Protein AF-A0A101UEK2-F1 (afdb_monomer_lite)

Foldseek 3Di:
DDWDACVVVVQRQWIWDWDDVVTDTDIDGDDDLLVLLVDPDDDDPPDDDPCSNVVSVCVRPVNVVVPDDDDPDDDDDD

Structure (mmCIF, N/CA/C/O backbone):
data_AF-A0A101UEK2-F1
#
_entry.id   AF-A0A101UEK2-F1
#
loop_
_atom_site.group_PDB
_atom_site.id
_atom_site.type_symbol
_atom_site.label_atom_id
_atom_site.label_alt_id
_atom_site.label_comp_id
_atom_site.label_asym_id
_atom_site.label_entity_id
_atom_site.label_seq_id
_atom_site.pdbx_PDB_ins_code
_atom_site.Cartn_x
_atom_site.Cartn_y
_atom_site.Cartn_z
_atom_site.occupancy
_atom_site.B_iso_or_equiv
_atom_site.auth_seq_id
_atom_site.auth_comp_id
_atom_site.auth_asym_id
_atom_site.auth_atom_id
_atom_site.pdbx_PDB_model_num
ATOM 1 N N . MET A 1 1 ? 5.321 -8.448 -19.243 1.00 80.88 1 MET A N 1
ATOM 2 C CA . MET A 1 1 ? 5.173 -8.085 -17.820 1.00 80.88 1 MET A CA 1
ATOM 3 C C . MET A 1 1 ? 6.524 -8.267 -17.160 1.00 80.88 1 MET A C 1
ATOM 5 O O . MET A 1 1 ? 7.150 -9.294 -17.399 1.00 80.88 1 MET A O 1
ATOM 9 N N . ALA A 1 2 ? 6.975 -7.279 -16.394 1.00 91.06 2 ALA A N 1
ATOM 10 C CA . ALA A 1 2 ? 8.178 -7.362 -15.566 1.00 91.06 2 ALA A CA 1
ATOM 11 C C . ALA A 1 2 ? 7.8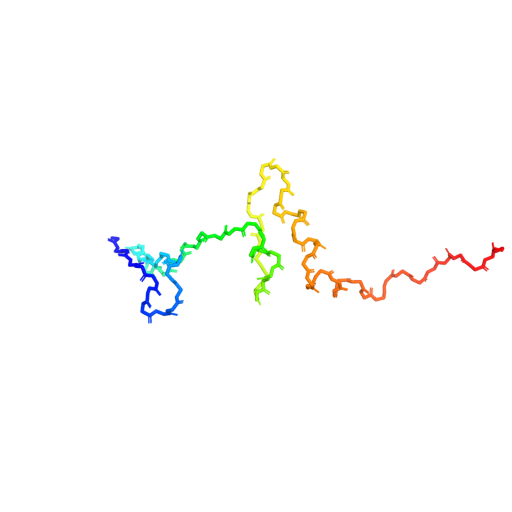22 -6.919 -14.142 1.00 91.06 2 ALA A C 1
ATOM 13 O O . ALA A 1 2 ? 6.968 -6.045 -13.990 1.00 91.06 2 ALA A O 1
ATOM 14 N N . GLY A 1 3 ? 8.439 -7.537 -13.134 1.00 92.31 3 GLY A N 1
ATOM 15 C CA . GLY A 1 3 ? 8.187 -7.262 -11.720 1.00 92.31 3 GLY A CA 1
ATOM 16 C C . GLY A 1 3 ? 9.493 -7.167 -10.937 1.00 92.31 3 GLY A C 1
ATOM 17 O O . GLY A 1 3 ? 10.404 -7.963 -11.166 1.00 92.31 3 GLY A O 1
ATOM 18 N N . PHE A 1 4 ? 9.572 -6.196 -10.032 1.00 94.44 4 PHE A N 1
ATOM 19 C CA . PHE A 1 4 ? 10.743 -5.895 -9.214 1.00 94.44 4 PHE A CA 1
ATOM 20 C C . PHE A 1 4 ? 10.303 -5.612 -7.781 1.00 94.44 4 PHE A C 1
ATOM 22 O O . PHE A 1 4 ? 9.191 -5.146 -7.546 1.00 94.44 4 PHE A O 1
ATOM 29 N N . THR A 1 5 ? 11.170 -5.884 -6.818 1.00 95.50 5 THR A N 1
ATOM 30 C CA . THR A 1 5 ? 10.929 -5.546 -5.417 1.00 95.50 5 THR A CA 1
ATOM 31 C C . THR A 1 5 ? 11.451 -4.129 -5.106 1.00 95.50 5 THR A C 1
ATOM 33 O O . THR A 1 5 ? 12.311 -3.585 -5.811 1.00 95.50 5 THR A O 1
ATOM 36 N N . GLY A 1 6 ? 10.873 -3.469 -4.100 1.00 94.19 6 GLY A N 1
ATOM 37 C CA . GLY A 1 6 ? 11.110 -2.056 -3.779 1.00 94.19 6 GLY A CA 1
ATOM 38 C C . GLY A 1 6 ? 12.390 -1.748 -2.987 1.00 94.19 6 GLY A C 1
ATOM 39 O O . GLY A 1 6 ? 12.544 -0.644 -2.471 1.00 94.19 6 GLY A O 1
ATOM 40 N N . GLU A 1 7 ? 13.340 -2.677 -2.893 1.00 95.44 7 GLU A N 1
ATOM 41 C CA . GLU A 1 7 ? 14.565 -2.554 -2.087 1.00 95.44 7 GLU A CA 1
ATOM 42 C C . GLU A 1 7 ? 15.377 -1.312 -2.477 1.00 95.44 7 GLU A C 1
ATOM 44 O O . GLU A 1 7 ? 15.843 -0.569 -1.618 1.00 95.44 7 GLU A O 1
ATOM 49 N N . HIS A 1 8 ? 15.489 -1.046 -3.778 1.00 93.56 8 HIS A N 1
ATOM 50 C CA . HIS A 1 8 ? 16.183 0.114 -4.345 1.00 93.56 8 HIS A CA 1
ATOM 51 C C . HIS A 1 8 ? 15.557 1.478 -3.998 1.00 93.56 8 HIS A C 1
ATOM 53 O O . HIS A 1 8 ? 16.239 2.495 -4.107 1.00 93.56 8 HIS A O 1
ATOM 59 N N . VAL A 1 9 ? 14.289 1.507 -3.571 1.00 91.06 9 VAL A N 1
ATOM 60 C CA . VAL A 1 9 ? 13.579 2.718 -3.115 1.00 91.06 9 VAL A CA 1
ATOM 61 C C . VAL A 1 9 ? 13.347 2.724 -1.601 1.00 91.06 9 VAL A C 1
ATOM 63 O O . VAL A 1 9 ? 12.652 3.593 -1.083 1.00 91.06 9 VAL A O 1
ATOM 66 N N . GLY A 1 10 ? 13.932 1.766 -0.872 1.00 92.81 10 GLY A N 1
ATOM 67 C CA . GLY A 1 10 ? 13.820 1.673 0.584 1.00 92.81 10 GLY A CA 1
ATOM 68 C C . GLY A 1 10 ? 12.472 1.152 1.097 1.00 92.81 10 GLY A C 1
ATOM 69 O O . GLY A 1 10 ? 12.240 1.179 2.303 1.00 92.81 10 GLY A O 1
ATOM 70 N N . GLU A 1 11 ? 11.598 0.648 0.221 1.00 91.69 11 GLU A N 1
ATOM 71 C CA . GLU A 1 11 ? 10.314 0.050 0.599 1.00 91.69 11 GLU A CA 1
ATO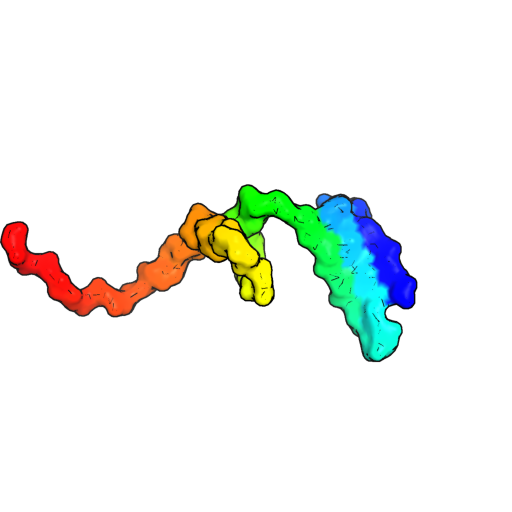M 72 C C . GLU A 1 11 ? 10.251 -1.412 0.1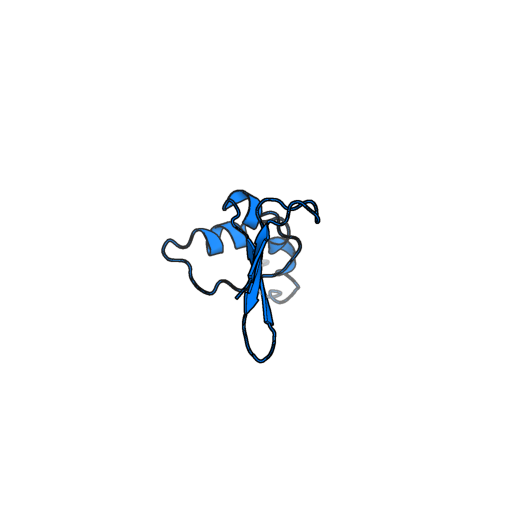24 1.00 91.69 11 GLU A C 1
ATOM 74 O O . GLU A 1 11 ? 9.645 -1.719 -0.902 1.00 91.69 11 GLU A O 1
ATOM 79 N N . PRO A 1 12 ? 10.866 -2.351 0.867 1.00 91.12 12 PRO A N 1
ATOM 80 C CA . PRO A 1 12 ? 10.945 -3.759 0.469 1.00 91.12 12 PRO A CA 1
ATOM 81 C C . PRO A 1 12 ? 9.580 -4.469 0.434 1.00 91.12 12 PRO A C 1
ATOM 83 O O . PRO A 1 12 ? 9.483 -5.593 -0.051 1.00 91.12 12 PRO A O 1
ATOM 86 N N . ARG A 1 13 ? 8.510 -3.849 0.957 1.00 91.62 13 ARG A N 1
ATOM 87 C CA . ARG A 1 13 ? 7.145 -4.406 0.914 1.00 91.62 13 ARG A CA 1
ATOM 88 C C . ARG A 1 13 ? 6.395 -4.071 -0.377 1.00 91.62 13 ARG A C 1
ATOM 90 O O . ARG A 1 13 ? 5.293 -4.586 -0.572 1.00 91.62 13 ARG A O 1
ATOM 97 N N . VAL A 1 14 ? 6.939 -3.183 -1.211 1.00 93.38 14 VAL A N 1
ATOM 98 C CA . VAL A 1 14 ? 6.362 -2.836 -2.514 1.00 93.38 14 VAL A CA 1
ATOM 99 C C . VAL A 1 14 ? 6.891 -3.785 -3.585 1.00 93.38 14 VAL A C 1
ATOM 101 O O . VAL A 1 14 ? 8.088 -4.052 -3.677 1.00 93.38 14 VAL A O 1
ATOM 104 N N . ILE A 1 15 ? 5.976 -4.260 -4.422 1.00 95.69 15 ILE A N 1
ATOM 105 C CA . ILE A 1 15 ? 6.253 -4.927 -5.687 1.00 95.69 15 ILE A CA 1
ATOM 106 C C . ILE A 1 15 ? 5.902 -3.949 -6.802 1.00 95.69 15 ILE A C 1
ATOM 108 O O . ILE A 1 15 ? 4.738 -3.597 -6.982 1.00 95.69 15 ILE A O 1
ATOM 112 N N . ILE A 1 16 ? 6.908 -3.559 -7.569 1.00 95.81 16 ILE A N 1
ATOM 113 C CA . ILE A 1 16 ? 6.782 -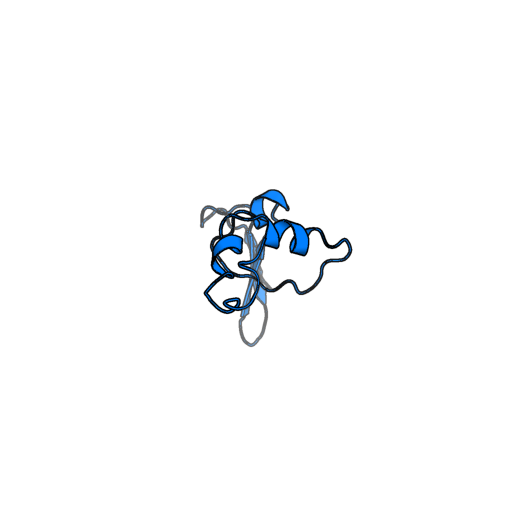2.682 -8.725 1.00 95.81 16 ILE A CA 1
ATOM 114 C C . ILE A 1 16 ? 6.565 -3.531 -9.971 1.00 95.81 16 ILE A C 1
ATOM 116 O O . ILE A 1 16 ? 7.378 -4.402 -10.281 1.00 95.81 16 ILE A O 1
ATOM 120 N N . THR A 1 17 ? 5.488 -3.279 -10.711 1.00 96.12 17 THR A N 1
ATOM 121 C CA . THR A 1 17 ? 5.123 -4.053 -11.902 1.00 96.12 17 THR A CA 1
ATOM 122 C C . THR A 1 17 ? 4.887 -3.157 -13.111 1.00 96.12 17 THR A C 1
ATOM 124 O O . THR A 1 17 ? 4.136 -2.188 -13.053 1.00 96.12 17 THR A O 1
ATOM 127 N N . LEU A 1 18 ? 5.472 -3.537 -14.250 1.00 95.94 18 LEU A N 1
ATOM 128 C CA . LEU A 1 18 ? 5.207 -2.920 -15.549 1.00 95.94 18 LEU A CA 1
ATOM 129 C C . LEU A 1 18 ? 4.267 -3.807 -16.386 1.00 95.94 18 LEU A C 1
ATOM 131 O O . LEU A 1 18 ? 4.608 -4.950 -16.729 1.00 95.94 18 LEU A O 1
ATOM 135 N N . VAL A 1 19 ? 3.086 -3.279 -16.724 1.00 95.44 19 VAL A N 1
ATOM 136 C CA . VAL A 1 19 ? 1.994 -3.976 -17.438 1.00 95.44 19 VAL A CA 1
ATOM 137 C C . VAL A 1 19 ? 1.599 -3.182 -18.689 1.00 95.44 19 VAL A C 1
ATOM 139 O O . VAL A 1 19 ? 1.685 -1.964 -18.675 1.00 95.44 19 VAL A O 1
ATOM 142 N N . GLY A 1 20 ? 1.168 -3.831 -19.775 1.00 91.25 20 GLY A N 1
ATOM 143 C CA . GLY A 1 20 ? 0.713 -3.137 -20.994 1.00 91.25 20 GLY A CA 1
ATOM 144 C C . GLY A 1 20 ? 1.451 -3.546 -22.266 1.00 91.25 20 GLY A C 1
ATOM 145 O O . GLY A 1 20 ? 2.401 -4.334 -22.192 1.00 91.25 20 GLY A O 1
ATOM 146 N N . PRO A 1 21 ? 0.969 -3.096 -23.443 1.00 91.19 21 PRO A N 1
ATOM 147 C CA . PRO A 1 21 ? 0.661 -1.693 -23.798 1.00 91.19 21 PRO A CA 1
ATOM 148 C C . PRO A 1 21 ? -0.773 -1.179 -23.493 1.00 91.19 21 PRO A C 1
ATOM 150 O O . PRO A 1 21 ? -1.706 -1.978 -23.553 1.00 91.19 21 PRO A O 1
ATOM 153 N N . PRO A 1 22 ? -0.976 0.144 -23.252 1.00 91.19 22 PRO A N 1
ATOM 154 C CA . PRO A 1 22 ? 0.056 1.160 -23.002 1.00 91.19 22 PRO A CA 1
ATOM 155 C C . PRO A 1 22 ? 0.820 0.840 -21.715 1.00 91.19 22 PRO A C 1
ATOM 157 O O . PRO A 1 22 ? 0.280 0.180 -20.835 1.00 91.19 22 PRO A O 1
ATOM 160 N N . LEU A 1 23 ? 2.090 1.241 -21.630 1.00 94.88 23 LEU A N 1
ATOM 161 C CA . LEU A 1 23 ? 2.930 0.902 -20.481 1.00 94.88 23 LEU A CA 1
ATOM 162 C C . LEU A 1 23 ? 2.382 1.568 -19.208 1.00 94.88 23 LEU A C 1
ATOM 164 O O . LEU A 1 23 ? 2.358 2.791 -19.108 1.00 94.88 23 LEU A O 1
ATOM 168 N N . LEU A 1 24 ? 1.965 0.749 -18.247 1.00 96.38 24 LEU A N 1
ATOM 169 C CA . LEU A 1 24 ? 1.481 1.135 -16.929 1.00 96.38 24 LEU A CA 1
ATOM 170 C C . LEU A 1 24 ? 2.499 0.729 -15.869 1.00 96.38 24 LEU A C 1
ATOM 172 O O . LEU A 1 24 ? 2.998 -0.398 -15.875 1.00 96.38 24 LEU A O 1
ATOM 176 N N . HIS A 1 25 ? 2.754 1.649 -14.946 1.00 95.25 25 HIS A N 1
ATOM 177 C CA . HIS A 1 25 ? 3.515 1.420 -13.728 1.00 95.25 25 HIS A CA 1
ATOM 178 C C . HIS A 1 25 ? 2.521 1.153 -12.595 1.00 95.25 25 HIS A C 1
ATOM 180 O O . HIS A 1 25 ? 1.678 2.002 -12.310 1.00 95.25 25 HIS A O 1
ATOM 186 N N . VAL A 1 26 ? 2.568 -0.046 -12.019 1.00 94.81 26 VAL A N 1
ATOM 187 C CA . VAL A 1 26 ? 1.637 -0.499 -10.982 1.00 94.81 26 VAL A CA 1
ATOM 188 C C . VAL A 1 26 ? 2.422 -0.988 -9.777 1.00 94.81 26 VAL A C 1
ATOM 190 O O . VAL A 1 26 ? 3.172 -1.959 -9.885 1.00 94.81 26 VAL A O 1
ATOM 193 N N . ASP A 1 27 ? 2.173 -0.367 -8.630 1.00 94.44 27 ASP A N 1
ATOM 194 C CA . ASP A 1 27 ? 2.773 -0.754 -7.360 1.00 94.44 27 ASP A CA 1
ATOM 195 C C . ASP A 1 27 ? 1.772 -1.545 -6.522 1.00 94.44 27 ASP A C 1
ATOM 197 O O . ASP A 1 27 ? 0.645 -1.112 -6.277 1.00 94.44 27 ASP A O 1
ATOM 201 N N . PHE A 1 28 ? 2.197 -2.711 -6.049 1.00 93.44 28 PHE A N 1
ATOM 202 C CA . PHE A 1 28 ? 1.460 -3.497 -5.070 1.00 93.44 28 PHE A CA 1
ATOM 203 C C . PHE A 1 28 ? 2.197 -3.470 -3.742 1.00 93.44 28 PHE A C 1
ATOM 205 O O . PHE A 1 28 ? 3.314 -3.972 -3.633 1.00 93.44 28 PHE A O 1
ATOM 212 N N . LYS A 1 29 ? 1.554 -2.916 -2.715 1.00 90.69 29 LYS A N 1
ATOM 213 C CA . LYS A 1 29 ? 2.100 -2.858 -1.361 1.00 90.69 29 LYS A CA 1
ATOM 214 C C . LYS A 1 29 ? 1.285 -3.726 -0.418 1.00 90.69 29 LYS A C 1
ATOM 216 O O . LYS A 1 29 ? 0.075 -3.551 -0.295 1.00 90.69 29 LYS A O 1
ATOM 221 N N . PHE A 1 30 ? 1.960 -4.613 0.303 1.00 89.62 30 PHE A N 1
ATOM 222 C CA . PHE A 1 30 ? 1.351 -5.343 1.411 1.00 89.62 30 PHE A CA 1
ATOM 223 C C . PHE A 1 30 ? 1.674 -4.626 2.721 1.00 89.62 30 PHE A C 1
ATOM 225 O O . PHE A 1 30 ? 2.836 -4.489 3.103 1.00 89.62 30 PHE A O 1
ATOM 232 N N . VAL A 1 31 ? 0.638 -4.161 3.413 1.00 87.81 31 VAL A N 1
ATOM 233 C CA . VAL A 1 31 ? 0.759 -3.472 4.703 1.00 87.81 31 VAL A CA 1
ATOM 234 C C . VAL A 1 31 ? -0.035 -4.204 5.774 1.00 87.81 31 VAL A C 1
ATOM 236 O O . VAL A 1 31 ? -1.002 -4.909 5.482 1.00 87.81 31 VAL A O 1
ATOM 239 N N . ARG A 1 32 ? 0.366 -4.038 7.036 1.00 88.38 32 ARG A N 1
ATOM 240 C CA . ARG A 1 32 ? -0.477 -4.439 8.167 1.00 88.38 32 ARG A CA 1
ATOM 241 C C . ARG A 1 32 ? -1.618 -3.438 8.309 1.00 88.38 32 ARG A C 1
ATOM 243 O O . ARG A 1 32 ? -1.438 -2.265 8.002 1.00 88.38 32 ARG A O 1
ATOM 250 N N . ALA A 1 33 ? -2.757 -3.872 8.846 1.00 86.25 33 ALA A N 1
ATOM 251 C CA . ALA A 1 33 ? -3.868 -2.962 9.134 1.00 86.25 33 ALA A CA 1
ATOM 252 C C . ALA A 1 33 ? -3.425 -1.796 10.039 1.00 86.25 33 ALA A C 1
ATOM 254 O O . ALA A 1 33 ? -3.768 -0.656 9.769 1.00 86.25 33 ALA A O 1
ATOM 255 N N . SER A 1 34 ? -2.567 -2.040 11.036 1.00 85.06 34 SER A N 1
ATOM 256 C CA . SER A 1 34 ? -1.983 -0.972 11.866 1.00 85.06 34 SER A CA 1
ATOM 257 C C . SER A 1 34 ? -1.290 0.120 11.046 1.00 85.06 34 SER A C 1
ATOM 259 O O . SER A 1 34 ? -1.453 1.301 11.330 1.00 85.06 34 SER A O 1
ATOM 261 N N . ASP A 1 35 ? -0.569 -0.279 9.999 1.00 85.62 35 ASP A N 1
ATOM 262 C CA . ASP A 1 35 ? 0.202 0.620 9.141 1.00 85.62 35 ASP A CA 1
ATOM 263 C C . ASP A 1 35 ? -0.724 1.384 8.164 1.00 85.62 35 ASP A C 1
ATOM 265 O O . ASP A 1 35 ? -0.318 2.382 7.591 1.00 85.62 35 ASP A O 1
ATOM 269 N N . PHE A 1 36 ? -1.976 0.941 7.975 1.00 86.56 36 PHE A N 1
ATOM 270 C CA . PHE A 1 36 ? -2.999 1.659 7.198 1.00 86.56 36 PHE A CA 1
ATOM 271 C C . PHE A 1 36 ? -3.621 2.827 7.984 1.00 86.56 36 PHE A C 1
ATOM 273 O O . PHE A 1 36 ? -4.090 3.803 7.395 1.00 86.56 36 PHE A O 1
ATOM 280 N N . ALA A 1 37 ? -3.620 2.755 9.321 1.00 84.19 37 ALA A N 1
ATOM 281 C CA . ALA A 1 37 ? -4.043 3.872 10.170 1.00 84.19 37 ALA A CA 1
ATOM 282 C C . ALA A 1 37 ? -3.070 5.056 10.045 1.00 84.19 37 ALA A C 1
ATOM 284 O O . ALA A 1 37 ? -3.489 6.215 9.982 1.00 84.19 37 ALA A O 1
ATOM 285 N N . GLU A 1 38 ? -1.774 4.742 9.995 1.00 81.88 38 GLU A N 1
ATOM 286 C CA . GLU A 1 38 ? -0.669 5.676 9.799 1.00 81.88 38 GLU A CA 1
ATOM 287 C C . GLU A 1 38 ? -0.398 5.862 8.303 1.00 81.88 38 GLU A C 1
ATOM 289 O O . GLU A 1 38 ? 0.505 5.278 7.710 1.00 81.88 38 GLU A O 1
ATOM 294 N N . ARG A 1 39 ? -1.239 6.675 7.669 1.00 78.06 39 ARG A N 1
ATOM 295 C CA . ARG A 1 39 ? -1.178 6.931 6.228 1.00 78.06 39 ARG A CA 1
ATOM 296 C C . ARG A 1 39 ? -0.511 8.266 5.918 1.00 78.06 39 ARG A C 1
ATOM 298 O O . ARG A 1 39 ? -0.636 9.214 6.687 1.00 78.06 39 ARG A O 1
ATOM 305 N N . THR A 1 40 ? 0.181 8.339 4.783 1.00 78.88 40 THR A N 1
ATOM 306 C CA . THR A 1 40 ? 0.662 9.596 4.171 1.00 78.88 40 THR A CA 1
ATOM 307 C C . THR A 1 40 ? -0.285 10.076 3.069 1.00 78.88 40 THR A C 1
ATOM 309 O O . THR A 1 40 ? -0.364 11.269 2.799 1.00 78.88 40 THR A O 1
ATOM 312 N N . GLU A 1 41 ? -1.022 9.147 2.465 1.00 79.19 41 GLU A N 1
ATOM 313 C CA . GLU A 1 41 ? -1.967 9.364 1.370 1.00 79.19 41 GLU A CA 1
ATOM 314 C C . GLU A 1 41 ? -3.415 9.084 1.808 1.00 79.19 41 GLU A C 1
ATOM 316 O O . GLU A 1 41 ? -3.649 8.533 2.888 1.00 79.19 41 GLU A O 1
ATOM 321 N N . ASP A 1 42 ? -4.380 9.470 0.967 1.00 83.31 42 ASP A N 1
ATOM 322 C CA . ASP A 1 42 ? -5.821 9.285 1.179 1.00 83.31 42 ASP A CA 1
ATOM 323 C C . ASP A 1 42 ? -6.376 8.215 0.204 1.00 83.31 42 ASP A C 1
ATOM 325 O O . ASP A 1 42 ? -6.874 8.561 -0.869 1.00 83.31 42 ASP A O 1
ATOM 329 N N . PRO A 1 43 ? -6.189 6.905 0.483 1.00 86.62 43 PRO A N 1
ATOM 330 C CA . PRO A 1 43 ? -6.600 5.844 -0.430 1.00 86.62 43 PRO A CA 1
ATOM 331 C C . PRO A 1 43 ? -8.105 5.559 -0.383 1.00 86.62 43 PRO A C 1
ATOM 333 O O . PRO A 1 43 ? -8.738 5.559 0.672 1.00 86.62 43 PRO A O 1
ATOM 336 N N . GLU A 1 44 ? -8.654 5.161 -1.529 1.00 89.75 44 GLU A N 1
ATOM 337 C CA . GLU A 1 44 ? -10.017 4.638 -1.623 1.00 89.75 44 GLU A CA 1
ATOM 338 C C . GLU A 1 44 ? -10.076 3.138 -1.290 1.00 89.75 44 GLU A C 1
ATOM 340 O O . GLU A 1 44 ? -9.309 2.319 -1.809 1.00 89.75 44 GLU A O 1
ATOM 345 N N . ILE A 1 45 ? -11.035 2.746 -0.447 1.00 90.88 45 ILE A N 1
ATOM 346 C CA . ILE A 1 45 ? -11.274 1.337 -0.115 1.00 90.88 45 ILE A CA 1
ATOM 347 C C . ILE A 1 45 ? -12.137 0.704 -1.211 1.00 90.88 45 ILE A C 1
ATOM 349 O O . ILE A 1 45 ? -13.358 0.832 -1.214 1.00 90.88 45 ILE A O 1
ATOM 353 N N . LEU A 1 46 ? -11.503 -0.044 -2.116 1.00 94.44 46 LEU A N 1
ATOM 354 C CA . LEU A 1 46 ? -12.216 -0.778 -3.170 1.00 94.44 46 LEU A CA 1
ATOM 355 C C . LEU A 1 46 ? -12.931 -2.034 -2.649 1.00 94.44 46 LEU A C 1
ATOM 357 O O . LEU A 1 46 ? -13.940 -2.463 -3.209 1.00 94.44 46 LEU A O 1
ATOM 361 N N . ARG A 1 47 ? -12.391 -2.668 -1.599 1.00 93.38 47 ARG A N 1
ATOM 362 C CA . ARG A 1 47 ? -12.960 -3.881 -0.999 1.00 93.38 47 ARG A CA 1
ATOM 363 C C . ARG A 1 47 ? -12.542 -4.039 0.458 1.00 93.38 47 ARG A C 1
ATOM 365 O O . ARG A 1 47 ? -11.356 -4.073 0.760 1.00 93.38 47 ARG A O 1
ATOM 372 N N . ASP A 1 48 ? -13.524 -4.267 1.322 1.00 94.88 48 ASP A N 1
ATOM 373 C CA . ASP A 1 48 ? -13.330 -4.582 2.737 1.00 94.88 48 ASP A CA 1
ATOM 374 C C . ASP A 1 48 ? -14.441 -5.538 3.187 1.00 94.88 48 ASP A C 1
ATOM 376 O O . ASP A 1 48 ? -15.611 -5.166 3.218 1.00 94.88 48 ASP A O 1
ATOM 380 N N . ARG A 1 49 ? -14.103 -6.809 3.435 1.00 94.19 49 ARG A N 1
ATOM 381 C CA . ARG A 1 49 ? -15.114 -7.839 3.744 1.00 94.19 49 ARG A CA 1
ATOM 382 C C . ARG A 1 49 ? -15.625 -7.746 5.176 1.00 94.19 49 ARG A C 1
ATOM 384 O O . ARG A 1 49 ? -16.805 -7.979 5.405 1.00 94.19 49 ARG A O 1
ATOM 391 N N . ASP A 1 50 ? -14.728 -7.421 6.100 1.00 94.31 50 ASP A N 1
ATOM 392 C CA . ASP A 1 50 ? -14.965 -7.50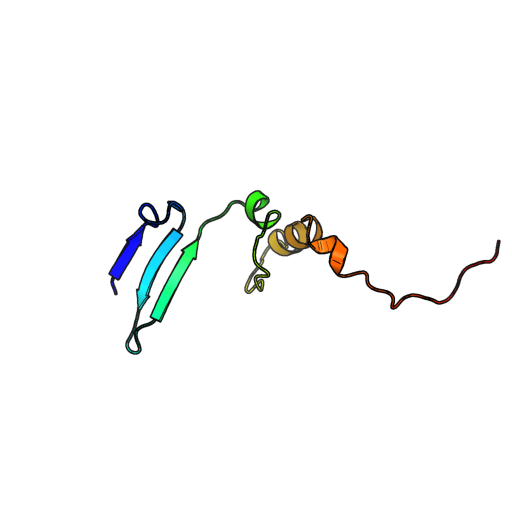0 7.544 1.00 94.31 50 ASP A CA 1
ATOM 393 C C . ASP A 1 50 ? -15.030 -6.099 8.186 1.00 94.31 50 ASP A C 1
ATOM 395 O O . ASP A 1 50 ? -15.131 -5.960 9.404 1.00 94.31 50 ASP A O 1
ATOM 399 N N . GLY A 1 51 ? -14.956 -5.042 7.369 1.00 93.06 51 GLY A N 1
ATOM 400 C CA . GLY A 1 51 ? -15.001 -3.647 7.806 1.00 93.06 51 GLY A CA 1
ATOM 401 C C . GLY A 1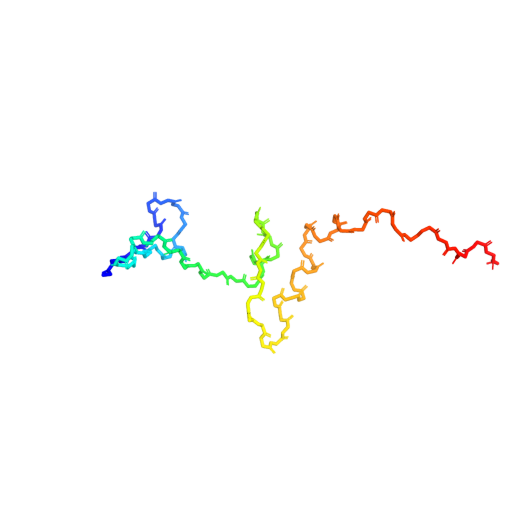 51 ? -13.732 -3.183 8.523 1.00 93.06 51 GLY A C 1
ATOM 402 O O . GLY A 1 51 ? -13.747 -2.129 9.160 1.00 93.06 51 GLY A O 1
ATOM 403 N N . LEU A 1 52 ? -12.654 -3.973 8.507 1.00 92.06 52 LEU A N 1
ATOM 404 C CA . LEU A 1 52 ? -11.444 -3.690 9.279 1.00 92.06 52 LEU A CA 1
ATOM 405 C C . LEU A 1 52 ? -10.712 -2.459 8.738 1.00 92.06 52 LEU A C 1
ATOM 407 O O . LEU A 1 52 ? -10.221 -1.652 9.527 1.00 92.06 52 LEU A O 1
ATOM 411 N N . LEU A 1 53 ? -10.651 -2.287 7.416 1.00 90.25 53 LEU A N 1
ATOM 412 C CA . LEU A 1 53 ? -9.975 -1.144 6.802 1.00 90.25 53 LEU A CA 1
ATOM 413 C C . LEU A 1 53 ? -10.761 0.139 7.066 1.00 90.25 53 LEU A C 1
ATOM 415 O O . LEU A 1 53 ? -10.174 1.133 7.485 1.00 90.25 53 LEU A O 1
ATOM 419 N N . ALA A 1 54 ? -12.087 0.099 6.924 1.00 90.00 54 ALA A N 1
ATOM 420 C CA . ALA A 1 54 ? -12.956 1.239 7.215 1.00 90.00 54 ALA A CA 1
ATOM 421 C C . ALA A 1 54 ? -12.912 1.657 8.698 1.00 90.00 54 ALA A C 1
ATOM 423 O O . ALA A 1 54 ? -12.853 2.844 9.012 1.00 90.00 54 ALA A O 1
ATOM 424 N N . GLN A 1 55 ? -12.881 0.704 9.633 1.00 89.81 55 GLN A N 1
ATOM 425 C CA . GLN A 1 55 ? -12.714 1.004 11.062 1.00 89.81 55 GLN A CA 1
ATOM 426 C C . GLN A 1 55 ? -11.340 1.618 11.361 1.00 89.81 55 GLN A C 1
ATOM 428 O O . GLN A 1 55 ? -11.226 2.625 12.066 1.00 89.81 55 GLN A O 1
ATOM 433 N N . THR A 1 56 ? -10.288 1.031 10.789 1.00 88.31 56 THR A N 1
ATOM 434 C CA . THR A 1 56 ? -8.915 1.526 10.929 1.00 88.31 56 THR A CA 1
ATOM 435 C C . THR A 1 56 ? -8.781 2.949 10.382 1.00 88.31 56 THR A C 1
ATOM 437 O O . THR A 1 56 ? -8.151 3.806 11.003 1.00 88.31 56 THR A O 1
ATOM 440 N N . TRP A 1 57 ? -9.446 3.230 9.261 1.00 84.81 57 TRP A N 1
ATOM 441 C CA . TRP A 1 57 ? -9.483 4.539 8.620 1.00 84.81 57 TRP A CA 1
ATOM 442 C C . TRP A 1 57 ? -9.947 5.659 9.553 1.00 84.81 57 TRP A C 1
ATOM 444 O O . TRP A 1 57 ? -9.317 6.721 9.603 1.00 84.81 57 TRP A O 1
ATOM 454 N N . LEU A 1 58 ? -11.026 5.393 10.297 1.00 82.62 58 LEU A N 1
ATOM 455 C CA . LEU A 1 58 ? -11.658 6.318 11.240 1.00 82.62 58 LEU A CA 1
ATOM 456 C C . LEU A 1 58 ? -10.824 6.552 12.505 1.00 82.62 58 LEU A C 1
ATOM 458 O O . LEU A 1 58 ? -11.014 7.560 13.178 1.00 82.62 58 LEU A O 1
ATOM 462 N N . THR A 1 59 ? -9.899 5.649 12.825 1.00 78.44 59 THR A N 1
ATOM 463 C CA . THR A 1 59 ? -9.096 5.710 14.058 1.00 78.44 59 THR A CA 1
ATOM 464 C C . THR A 1 59 ? -7.731 6.380 13.842 1.00 78.44 59 THR A C 1
ATOM 466 O O . THR A 1 59 ? -7.073 6.770 14.804 1.00 78.44 59 THR A O 1
ATOM 469 N N . GLY A 1 60 ? -7.289 6.535 12.589 1.00 73.25 60 GLY A N 1
ATOM 470 C CA . GLY A 1 60 ? -6.009 7.170 12.266 1.00 73.25 60 GLY A CA 1
ATOM 471 C C . GLY A 1 60 ? -5.971 8.670 12.606 1.00 73.25 60 GLY A C 1
ATOM 472 O O . GLY A 1 60 ? -7.002 9.336 12.554 1.00 73.25 60 GLY A O 1
ATOM 473 N N . PRO A 1 61 ? -4.789 9.253 12.879 1.00 66.06 61 PRO A N 1
ATOM 474 C CA . PRO A 1 61 ? -4.642 10.659 13.283 1.00 66.06 61 PRO A CA 1
ATOM 475 C C . PRO A 1 61 ? -5.189 11.669 12.258 1.00 66.06 61 PRO A C 1
ATOM 477 O O . PRO A 1 61 ? -5.507 12.801 12.615 1.00 66.06 61 PRO A O 1
ATOM 480 N N . GLN A 1 62 ? -5.340 11.263 10.994 1.00 66.56 62 GLN A N 1
ATOM 481 C CA . GLN A 1 62 ? -5.902 12.097 9.930 1.00 66.56 62 GLN A CA 1
ATOM 482 C C . GLN A 1 62 ? -7.446 12.137 9.898 1.00 66.56 62 GLN A C 1
ATOM 484 O O . GLN A 1 62 ? -8.010 12.975 9.198 1.00 66.56 62 GLN A O 1
ATOM 489 N N . SER A 1 63 ? -8.155 11.278 10.646 1.00 61.34 63 SER A N 1
ATOM 490 C CA . SER A 1 63 ? -9.630 11.216 10.629 1.00 61.34 63 SER A CA 1
ATOM 491 C C . SER A 1 63 ? -10.312 12.399 11.332 1.00 61.34 63 SER A C 1
ATOM 493 O O . SER A 1 63 ? -11.460 12.726 11.032 1.00 61.34 63 SER A O 1
ATOM 495 N N . LEU A 1 64 ? -9.596 13.084 12.229 1.00 56.31 64 LEU A N 1
ATOM 496 C CA . LEU A 1 64 ? -10.094 14.224 13.008 1.00 56.31 64 LEU A CA 1
ATOM 497 C C . LEU A 1 64 ? -10.274 15.510 12.179 1.00 56.31 64 LEU A C 1
ATOM 499 O O . LEU A 1 64 ? -10.977 16.418 12.615 1.00 56.31 64 LEU A O 1
ATOM 503 N N . ASN A 1 65 ? -9.706 15.586 10.971 1.00 54.16 65 ASN A N 1
ATOM 504 C CA . ASN A 1 65 ? -9.770 16.784 10.123 1.00 54.16 65 ASN A CA 1
ATOM 505 C C . ASN A 1 65 ? -11.067 16.911 9.299 1.00 54.16 65 ASN A C 1
ATOM 507 O O . ASN A 1 65 ? -11.245 17.903 8.595 1.00 54.16 65 ASN A O 1
ATOM 511 N N . VAL A 1 66 ? -11.992 15.946 9.386 1.00 54.94 66 VAL A N 1
ATOM 512 C CA . VAL A 1 66 ? -13.264 15.969 8.632 1.00 54.94 66 VAL A CA 1
ATOM 513 C C . VAL A 1 66 ? -14.375 16.739 9.375 1.00 54.94 66 VAL A C 1
ATOM 515 O O . VAL A 1 66 ? -15.364 17.145 8.768 1.00 54.94 66 VAL A O 1
ATOM 518 N N . ALA A 1 67 ? -14.214 17.035 10.670 1.00 49.25 67 ALA A N 1
ATOM 519 C CA . ALA A 1 67 ? -15.208 17.760 11.471 1.00 49.25 67 ALA A CA 1
ATOM 520 C C . ALA A 1 67 ? -15.016 19.298 11.431 1.00 49.25 67 ALA A C 1
ATOM 522 O O . ALA A 1 67 ? -14.790 19.941 12.454 1.00 49.25 67 ALA A O 1
ATOM 523 N N . GLY A 1 68 ? -15.101 19.897 10.237 1.00 43.12 68 GLY A N 1
ATOM 524 C CA . GLY A 1 68 ? -15.256 21.351 10.039 1.00 43.12 68 GLY A CA 1
ATOM 525 C C . GLY A 1 68 ? -16.722 21.813 10.182 1.00 43.12 68 GLY A C 1
ATOM 526 O O . GLY A 1 68 ? -17.631 20.987 10.111 1.00 43.12 68 GLY A O 1
ATOM 527 N N . PRO A 1 69 ? -16.993 23.114 10.407 1.00 47.88 69 PRO A N 1
ATOM 528 C CA . PRO A 1 69 ? -18.177 23.608 11.115 1.00 47.88 69 PRO A CA 1
ATOM 529 C C . PRO A 1 69 ? -19.451 23.530 10.267 1.00 47.88 69 PRO A C 1
ATOM 531 O O . PRO A 1 69 ? -19.776 24.467 9.549 1.00 47.88 69 PRO A O 1
ATOM 534 N N . GLN A 1 70 ? -20.192 22.427 10.371 1.00 55.41 70 GLN A N 1
ATOM 535 C CA . GLN A 1 70 ? -21.533 22.300 9.778 1.00 55.41 70 GLN A CA 1
ATOM 536 C C . GLN A 1 70 ? -22.599 21.823 10.775 1.00 55.41 70 GLN A C 1
ATOM 538 O O . GLN A 1 70 ? -23.699 21.459 10.375 1.00 55.41 70 GLN A O 1
ATOM 543 N N . ASN A 1 71 ? -22.319 21.841 12.083 1.00 45.19 71 ASN A N 1
ATOM 544 C CA . ASN A 1 71 ? -23.330 21.527 13.094 1.00 45.19 71 ASN A CA 1
ATOM 545 C C . ASN A 1 71 ? -23.380 22.602 14.184 1.00 45.19 71 ASN A C 1
ATOM 547 O O . ASN A 1 71 ? -22.980 22.402 15.328 1.00 45.19 71 ASN A O 1
ATOM 551 N N . MET A 1 72 ? -23.831 23.789 13.779 1.00 46.19 72 MET A N 1
ATOM 552 C CA . MET A 1 72 ? -24.208 24.876 14.673 1.00 46.19 72 MET A CA 1
ATOM 553 C C . MET A 1 72 ? -25.734 24.983 14.678 1.00 46.19 72 MET A C 1
ATOM 555 O O . MET A 1 72 ? -26.293 25.837 14.004 1.00 46.19 72 MET A O 1
ATOM 559 N N . SER A 1 73 ? -26.421 24.120 15.429 1.00 50.31 73 SER A N 1
ATOM 560 C CA . SER A 1 73 ? -27.793 24.393 15.878 1.00 50.31 73 SER A CA 1
ATOM 561 C C . SER A 1 73 ? -28.244 23.393 16.944 1.00 50.31 73 SER A C 1
ATOM 563 O O . SER A 1 73 ? -28.285 22.199 16.682 1.00 50.31 73 SER A O 1
ATOM 565 N N . GLN A 1 74 ? -28.684 23.931 18.088 1.00 53.66 74 GLN A N 1
ATOM 566 C CA . GLN A 1 74 ? -29.570 23.299 19.081 1.00 53.66 74 GLN A CA 1
ATOM 567 C C . GLN A 1 74 ? -28.937 22.300 20.066 1.00 53.66 74 GLN A C 1
ATOM 569 O O . GLN A 1 74 ? -29.017 21.091 19.901 1.00 53.66 74 GLN A O 1
ATOM 574 N N . ASN A 1 75 ? -28.397 22.813 21.175 1.00 41.47 75 ASN A N 1
ATOM 575 C CA . ASN A 1 75 ? -29.038 22.632 22.488 1.00 41.47 75 ASN A CA 1
ATOM 576 C C . ASN A 1 75 ? -28.213 23.325 23.573 1.00 41.47 75 ASN A C 1
ATOM 578 O O . ASN A 1 75 ? -27.253 22.782 24.114 1.00 41.47 75 ASN A O 1
ATOM 582 N N . ARG A 1 76 ? -28.610 24.555 23.894 1.00 49.88 76 ARG A N 1
ATOM 583 C CA . ARG A 1 76 ? -28.155 25.279 25.077 1.00 49.88 76 ARG A CA 1
ATOM 584 C C . ARG A 1 76 ? -29.384 25.543 25.935 1.00 49.88 76 ARG A C 1
ATOM 586 O O . ARG A 1 76 ? -29.863 26.663 25.941 1.00 49.88 76 ARG A O 1
ATOM 593 N N . GLU A 1 77 ? -29.922 24.509 26.580 1.00 49.09 77 GLU A N 1
ATOM 594 C CA . GLU A 1 77 ? -31.004 24.657 27.565 1.00 49.09 77 GLU A CA 1
ATOM 595 C C . GLU A 1 77 ? -31.235 23.366 28.372 1.00 49.09 77 GLU A C 1
ATOM 597 O O . GLU A 1 77 ? -32.049 22.521 28.007 1.00 49.09 77 GLU A O 1
ATOM 602 N N . LYS A 1 78 ? -30.475 23.206 29.461 1.00 40.97 78 LYS A N 1
ATOM 603 C CA . LYS A 1 78 ? -30.934 22.988 30.850 1.00 40.97 78 LYS A CA 1
ATOM 604 C C . LYS A 1 78 ? -29.772 22.559 31.735 1.00 40.97 78 LYS A C 1
ATOM 606 O O . LYS A 1 78 ? -29.050 21.619 31.348 1.00 40.97 78 LYS A O 1
#

Sequence (78 aa):
MAGFTGEHVGEPRVIITLVGPPLLHVDFKFVRASDFAERTEDPEILRDRDGLLAQTWLTGPQSLNVAGPQNMSQNREK

pLDDT: mean 81.14, std 17.15, range [40.97, 96.38]

Radius of gyration: 19.18 Å; chains: 1; bounding box: 47×33×55 Å

Secondary structure (DSSP, 8-state):
-EEEEGGGGT-TTEEEEEETTTTEEEEEE---HHHHHS-SS----S--SSSHHHHHHHHSTTGGGG--S----S----